Protein AF-A0A9E0HBI6-F1 (afdb_monomer_lite)

pLDDT: mean 96.53, std 3.88, range [62.06, 98.81]

Sequence (136 aa):
MPAHAVRVLLLGGVANLVLSFALGWLLSMKRMKEPAARHHWLLVAHTVSLQEGLLLVALSWAIGFAALSSTTAAVGAWLLVVASLFQDASGIANWLTRTDDQFAARSPGWVLASVNAVLNTAGLAIVSYGVVRGLL

Foldseek 3Di:
DLVLLLCLLLVLLVVLLVQLVVLVVVVVVVCVVPVPDCQPLSVQLNVLSNVLSVVSNVLSVLLVLFQDDSVLSNLLSVLSSQLSVLQSVLSVQCSVVVPPDCVVVVGPSVVSNVSSVVSNVSSCVSSVNRSVVSVD

Secondary structure (DSSP, 8-state):
--HHHHHHHHHHHHHHHHHHHHHHHHHHHHHHH-TTS--HHHHHHHHHHHHHHHHHHHHHHHGGG----HHHHHHHHHHHHHHHHHHHHHHHHHHHTT-S-HHHHT-HHHHHHHHHHHHHHHHHHHHHHHHHHHH-

Structure (mmCIF, N/CA/C/O backbone):
data_AF-A0A9E0HBI6-F1
#
_entry.id   AF-A0A9E0HBI6-F1
#
loop_
_atom_site.group_PDB
_atom_site.id
_atom_site.type_symbol
_atom_site.label_atom_id
_atom_site.label_alt_id
_atom_site.label_comp_id
_atom_site.label_asym_id
_atom_site.label_entity_id
_atom_site.label_seq_id
_atom_site.pdbx_PDB_ins_code
_atom_site.Cartn_x
_atom_site.Cartn_y
_atom_site.Cartn_z
_atom_site.occupancy
_atom_site.B_iso_or_equiv
_atom_site.auth_seq_id
_atom_site.auth_comp_id
_atom_site.auth_asym_id
_atom_site.auth_atom_id
_atom_site.pdbx_PDB_model_num
ATOM 1 N N . MET A 1 1 ? -10.368 4.719 21.126 1.00 62.06 1 MET A N 1
ATOM 2 C CA . MET A 1 1 ? -9.556 4.568 19.897 1.00 62.06 1 MET A CA 1
ATOM 3 C C . MET A 1 1 ? -8.662 3.336 20.008 1.00 62.06 1 MET A C 1
ATOM 5 O O . MET A 1 1 ? -8.009 3.184 21.039 1.00 62.06 1 MET A O 1
ATOM 9 N N . PRO A 1 2 ? -8.614 2.458 18.992 1.00 83.56 2 PRO A N 1
ATOM 10 C CA . PRO A 1 2 ? -7.751 1.275 18.989 1.00 83.56 2 PRO A CA 1
ATOM 11 C C . PRO A 1 2 ? -6.280 1.677 18.769 1.00 83.56 2 PRO A C 1
ATOM 13 O O . PRO A 1 2 ? -5.785 1.695 17.645 1.00 83.56 2 PRO A O 1
ATOM 16 N N . ALA A 1 3 ? -5.571 2.012 19.854 1.00 90.19 3 ALA A N 1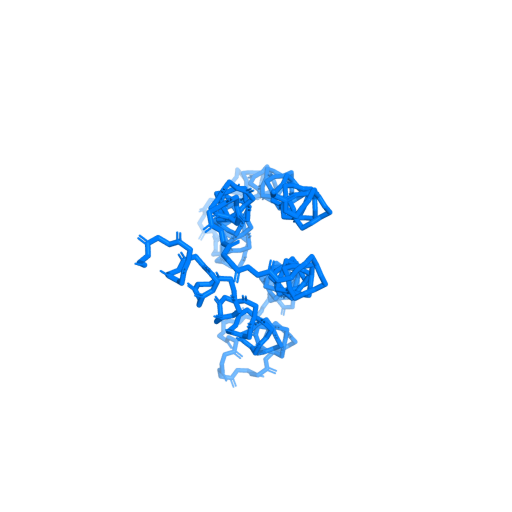
ATOM 17 C CA . ALA A 1 3 ? -4.228 2.612 19.820 1.00 90.19 3 ALA A CA 1
ATOM 18 C C . ALA A 1 3 ? -3.198 1.821 18.992 1.00 90.19 3 ALA A C 1
ATOM 20 O O . ALA A 1 3 ? -2.344 2.408 18.332 1.00 90.19 3 ALA A O 1
ATOM 21 N N . HIS A 1 4 ? -3.289 0.490 18.998 1.00 95.19 4 HIS A N 1
ATOM 22 C CA . HIS A 1 4 ? -2.422 -0.363 18.190 1.00 95.19 4 HIS A CA 1
ATOM 23 C C . HIS A 1 4 ? -2.662 -0.177 16.682 1.00 95.19 4 HIS A C 1
ATOM 25 O O . HIS A 1 4 ? -1.710 -0.002 15.929 1.00 95.19 4 HIS A O 1
ATOM 31 N N . ALA A 1 5 ? -3.923 -0.159 16.241 1.00 97.06 5 ALA A N 1
ATOM 32 C CA . ALA A 1 5 ? -4.272 -0.010 14.829 1.00 97.06 5 ALA A CA 1
ATOM 33 C C . ALA A 1 5 ? -3.816 1.348 14.265 1.00 97.06 5 ALA A C 1
ATOM 35 O O . ALA A 1 5 ? -3.270 1.408 13.167 1.00 97.06 5 ALA A O 1
ATOM 36 N N . VAL A 1 6 ? -3.945 2.416 15.065 1.00 97.94 6 VAL A N 1
ATOM 37 C CA . VAL A 1 6 ? -3.422 3.753 14.732 1.00 97.94 6 VAL A CA 1
ATOM 38 C C . VAL A 1 6 ? -1.913 3.708 14.492 1.00 97.94 6 VAL A C 1
ATOM 40 O O . VAL A 1 6 ? -1.442 4.207 13.475 1.00 97.94 6 VAL A O 1
ATOM 43 N N . ARG A 1 7 ? -1.148 3.080 15.396 1.00 97.94 7 ARG A N 1
ATOM 44 C CA . ARG A 1 7 ? 0.314 2.968 15.259 1.00 97.94 7 ARG A CA 1
ATOM 45 C C . ARG A 1 7 ? 0.714 2.178 14.018 1.00 97.94 7 ARG A C 1
ATOM 47 O O . ARG A 1 7 ? 1.628 2.603 13.325 1.00 97.94 7 ARG A O 1
ATOM 54 N N . VAL A 1 8 ? 0.033 1.067 13.732 1.00 98.38 8 VAL A N 1
ATOM 55 C CA . VAL A 1 8 ? 0.300 0.244 12.541 1.00 98.38 8 VAL A CA 1
ATOM 56 C C . VAL A 1 8 ? 0.097 1.061 11.266 1.00 98.38 8 VAL A C 1
ATOM 58 O O . VAL A 1 8 ? 1.014 1.149 10.455 1.00 98.38 8 VAL A O 1
ATOM 61 N N . LEU A 1 9 ? -1.058 1.717 11.125 1.00 98.56 9 LEU A N 1
ATOM 62 C CA . LEU A 1 9 ? -1.373 2.548 9.960 1.00 98.56 9 LEU A CA 1
ATOM 63 C C . LEU A 1 9 ? -0.405 3.725 9.815 1.00 98.56 9 LEU A C 1
ATOM 65 O O . LEU A 1 9 ? 0.113 3.964 8.729 1.00 98.56 9 LEU A O 1
ATOM 69 N N . LEU A 1 10 ? -0.110 4.429 10.911 1.00 98.50 10 LEU A N 1
ATOM 70 C CA . LEU A 1 10 ? 0.790 5.578 10.888 1.00 98.50 10 LEU A CA 1
ATOM 71 C C . LEU A 1 10 ? 2.220 5.172 10.510 1.00 98.50 10 LEU A C 1
ATOM 73 O O . LEU A 1 10 ? 2.826 5.805 9.650 1.00 98.50 10 LEU A O 1
ATOM 77 N N . LEU A 1 11 ? 2.755 4.109 11.117 1.00 98.50 11 LEU A N 1
ATOM 78 C CA . LEU A 1 11 ? 4.099 3.616 10.806 1.00 98.50 11 LEU A CA 1
ATOM 79 C C . LEU A 1 11 ? 4.186 3.082 9.374 1.00 98.50 11 LEU A C 1
ATOM 81 O O . LEU A 1 11 ? 5.147 3.395 8.676 1.00 98.50 11 LEU A O 1
ATOM 85 N N . GLY A 1 12 ? 3.179 2.330 8.921 1.00 98.56 12 GLY A N 1
ATOM 86 C CA . GLY A 1 12 ? 3.098 1.855 7.539 1.00 98.56 12 GLY A CA 1
ATOM 87 C C . GLY A 1 12 ? 3.027 3.008 6.538 1.00 98.56 12 GLY A C 1
ATOM 88 O O . GLY A 1 12 ? 3.743 3.005 5.538 1.00 98.56 12 GLY A O 1
ATOM 89 N N . GLY A 1 13 ? 2.234 4.037 6.840 1.00 98.69 13 GLY A N 1
ATOM 90 C CA . GLY A 1 13 ? 2.129 5.239 6.020 1.00 98.69 13 GLY A CA 1
ATOM 91 C C . GLY A 1 13 ? 3.440 6.022 5.943 1.00 98.69 13 GLY A C 1
ATOM 92 O O . GLY A 1 13 ? 3.900 6.354 4.855 1.00 98.69 13 GLY A O 1
ATOM 93 N N . VAL A 1 14 ? 4.111 6.248 7.076 1.00 98.75 14 VAL A N 1
ATOM 94 C CA . VAL A 1 14 ? 5.427 6.910 7.103 1.00 98.75 14 VAL A CA 1
ATOM 95 C C . VAL A 1 14 ? 6.477 6.099 6.339 1.00 98.75 14 VAL A C 1
ATOM 97 O O . VAL A 1 14 ? 7.253 6.680 5.583 1.00 98.75 14 VAL A O 1
ATOM 100 N N . ALA A 1 15 ? 6.488 4.770 6.478 1.00 98.69 15 ALA A N 1
ATOM 101 C CA . ALA A 1 15 ? 7.406 3.908 5.735 1.00 98.69 15 ALA A CA 1
ATOM 102 C C . ALA A 1 15 ? 7.203 4.021 4.212 1.00 98.69 15 ALA A C 1
ATOM 104 O O . ALA A 1 15 ? 8.179 4.176 3.478 1.00 98.69 15 ALA A O 1
ATOM 105 N N . ASN A 1 16 ? 5.949 4.034 3.752 1.00 98.75 16 ASN A N 1
ATOM 106 C CA . ASN A 1 16 ? 5.586 4.280 2.353 1.00 98.75 16 ASN A CA 1
ATOM 107 C C . ASN A 1 16 ? 6.079 5.653 1.859 1.00 98.75 16 ASN A C 1
ATOM 109 O O . ASN A 1 16 ? 6.657 5.756 0.781 1.00 98.75 16 ASN A O 1
ATOM 113 N N . LEU A 1 17 ? 5.917 6.714 2.659 1.00 98.75 17 LEU A N 1
ATOM 114 C CA . LEU A 1 17 ? 6.390 8.057 2.298 1.00 98.75 17 LEU A CA 1
ATOM 115 C C . LEU A 1 17 ? 7.920 8.120 2.178 1.00 98.75 17 LEU A C 1
ATOM 117 O O . LEU A 1 17 ? 8.443 8.727 1.242 1.00 98.75 17 LEU A O 1
ATOM 121 N N . VAL A 1 18 ? 8.645 7.465 3.091 1.00 98.81 18 VAL A N 1
ATOM 122 C CA . VAL A 1 18 ? 10.110 7.342 3.021 1.00 98.81 18 VAL A CA 1
ATOM 123 C C . VAL A 1 18 ? 10.528 6.579 1.763 1.00 98.81 18 VAL A C 1
ATOM 125 O O . VAL A 1 18 ? 11.435 7.019 1.052 1.00 98.81 18 VAL A O 1
ATOM 128 N N . LEU A 1 19 ? 9.850 5.473 1.449 1.00 98.56 19 LEU A N 1
ATOM 129 C CA . LEU A 1 19 ? 10.097 4.719 0.224 1.00 98.56 19 LEU A CA 1
ATOM 130 C C . LEU A 1 19 ? 9.828 5.575 -1.018 1.00 98.56 19 LEU A C 1
ATOM 132 O O . LEU A 1 19 ? 10.668 5.629 -1.916 1.00 98.56 19 LEU A O 1
ATOM 136 N N . SER A 1 20 ? 8.704 6.289 -1.055 1.00 98.56 20 SER A N 1
ATOM 137 C CA . SER A 1 20 ? 8.351 7.166 -2.167 1.00 98.56 20 SER A CA 1
ATOM 138 C C . SER A 1 20 ? 9.400 8.247 -2.390 1.00 98.56 20 SER A C 1
ATOM 140 O O . SER A 1 20 ? 9.799 8.486 -3.531 1.00 98.56 20 SER A O 1
ATOM 142 N N . PHE A 1 21 ? 9.910 8.857 -1.317 1.00 98.56 21 PHE A N 1
ATOM 143 C CA . PHE A 1 21 ? 10.995 9.829 -1.401 1.00 98.56 21 PHE A CA 1
ATOM 144 C C . PHE A 1 21 ? 12.256 9.213 -2.025 1.00 98.56 21 PHE A C 1
ATOM 146 O O . PHE A 1 21 ? 12.832 9.787 -2.952 1.00 98.56 21 PHE A O 1
ATOM 153 N N . ALA A 1 22 ? 12.650 8.014 -1.586 1.00 98.62 22 ALA A N 1
ATOM 154 C CA . ALA A 1 22 ? 13.799 7.303 -2.143 1.00 98.62 22 ALA A CA 1
ATOM 155 C C . ALA A 1 22 ? 13.609 6.956 -3.634 1.00 98.62 22 ALA A C 1
ATOM 157 O O . ALA A 1 22 ? 14.514 7.170 -4.445 1.00 98.62 22 ALA A O 1
ATOM 158 N N . LEU A 1 23 ? 12.424 6.474 -4.019 1.00 98.31 23 LEU A N 1
ATOM 159 C CA . LEU A 1 23 ? 12.083 6.172 -5.412 1.00 98.31 23 LEU A CA 1
ATOM 160 C C . 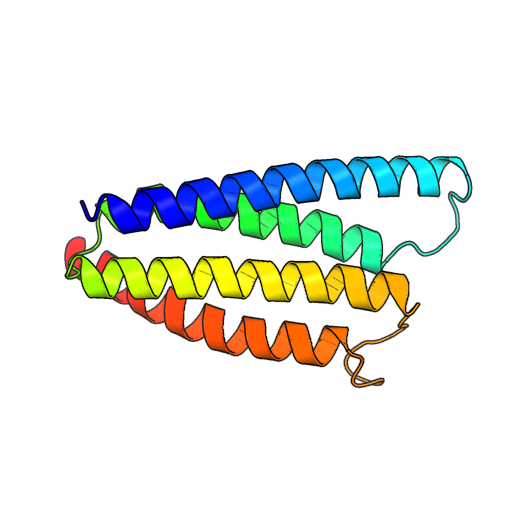LEU A 1 23 ? 12.029 7.437 -6.278 1.00 98.31 23 LEU A C 1
ATOM 162 O O . LEU A 1 23 ? 12.499 7.418 -7.414 1.00 98.31 23 LEU A O 1
ATOM 166 N N . GLY A 1 24 ? 11.520 8.547 -5.742 1.00 98.06 24 GLY A N 1
ATOM 167 C CA . GLY A 1 24 ? 11.487 9.845 -6.415 1.00 98.06 24 GLY A CA 1
ATOM 168 C C . GLY A 1 24 ? 12.890 10.396 -6.664 1.00 98.06 24 GLY A C 1
ATOM 169 O O . GLY A 1 24 ? 13.195 10.857 -7.767 1.00 98.06 24 GLY A O 1
ATOM 170 N N . TRP A 1 25 ? 13.783 10.267 -5.681 1.00 98.19 25 TRP A N 1
ATOM 171 C CA . TRP A 1 25 ? 15.198 10.597 -5.841 1.00 98.19 25 TRP A CA 1
ATOM 172 C C . TRP A 1 25 ? 15.854 9.748 -6.938 1.00 98.19 25 TRP A C 1
ATOM 174 O O . TRP A 1 25 ? 16.500 10.277 -7.846 1.00 98.19 25 TRP A O 1
ATOM 184 N N . LEU A 1 26 ? 15.636 8.431 -6.911 1.00 97.62 26 LEU A N 1
ATOM 185 C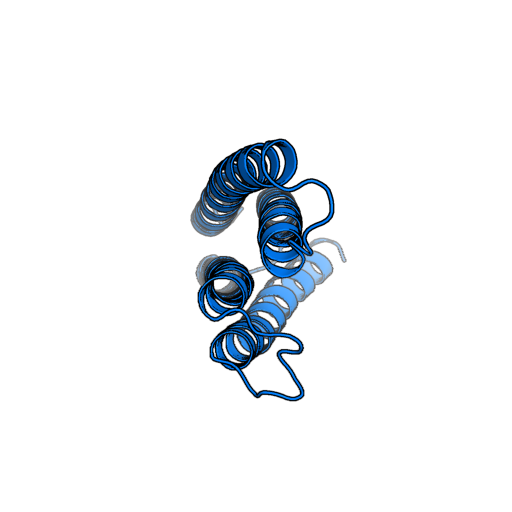 CA . LEU A 1 26 ? 16.147 7.505 -7.923 1.00 97.62 26 LEU A CA 1
ATOM 186 C C . LEU A 1 26 ? 15.618 7.822 -9.329 1.00 97.62 26 LEU A C 1
ATOM 188 O O . LEU A 1 26 ? 16.390 7.834 -10.292 1.00 97.62 26 LEU A O 1
ATOM 192 N N . LEU A 1 27 ? 14.325 8.121 -9.447 1.00 96.88 27 LEU A N 1
ATOM 193 C CA . LEU A 1 27 ? 13.691 8.539 -10.692 1.00 96.88 27 LEU A CA 1
ATOM 194 C C . LEU A 1 27 ? 14.316 9.830 -11.225 1.00 96.88 27 LEU A C 1
ATOM 196 O O . LEU A 1 27 ? 14.629 9.907 -12.412 1.00 96.88 27 LEU A O 1
ATOM 200 N N . SER A 1 28 ? 14.548 10.816 -10.356 1.00 96.69 28 SER A N 1
ATOM 201 C CA . SER A 1 28 ? 15.205 12.073 -10.718 1.00 96.69 28 SER A CA 1
ATOM 202 C C . SER A 1 28 ? 16.607 11.827 -11.284 1.00 96.69 28 SER A C 1
ATOM 204 O O . SER A 1 28 ? 16.906 12.245 -12.405 1.00 96.69 28 SER A O 1
ATOM 206 N N . MET A 1 29 ? 17.432 11.034 -10.589 1.00 97.00 29 MET A N 1
ATOM 207 C CA . MET A 1 29 ? 18.773 10.670 -11.066 1.00 97.00 29 MET A CA 1
ATOM 208 C C . MET A 1 29 ? 18.745 9.968 -12.431 1.00 97.00 29 MET A C 1
ATOM 210 O O . MET A 1 29 ? 19.594 10.232 -13.283 1.00 97.00 29 MET A O 1
ATOM 214 N N . LYS A 1 30 ? 17.781 9.067 -12.658 1.00 95.00 30 LYS A N 1
ATOM 215 C CA . LYS A 1 30 ? 17.619 8.364 -13.939 1.00 95.00 30 LYS A CA 1
ATOM 216 C C . LYS A 1 30 ? 17.197 9.311 -15.059 1.00 95.00 30 LYS A C 1
ATOM 218 O O . LYS A 1 30 ? 17.780 9.258 -16.139 1.00 95.00 30 LYS A O 1
ATOM 223 N N . ARG A 1 31 ? 16.259 10.222 -14.797 1.00 95.25 31 ARG A N 1
ATOM 224 C CA . ARG A 1 31 ? 15.796 11.215 -15.778 1.00 95.25 31 ARG A CA 1
ATOM 225 C C . ARG A 1 31 ? 16.853 12.255 -16.131 1.00 95.25 31 ARG A C 1
ATOM 227 O O . ARG A 1 31 ? 16.866 12.703 -17.269 1.00 95.25 31 ARG A O 1
ATOM 234 N N . MET A 1 32 ? 17.746 12.613 -15.208 1.00 96.06 32 MET A N 1
ATOM 235 C CA . MET A 1 32 ? 18.877 13.497 -15.519 1.00 96.06 32 MET A CA 1
ATOM 236 C C . MET A 1 32 ? 19.855 12.868 -16.519 1.00 96.06 32 MET A C 1
ATOM 238 O O . MET A 1 32 ? 20.450 13.584 -17.317 1.00 96.06 32 MET A O 1
ATOM 242 N N . LYS A 1 33 ? 20.025 11.540 -16.479 1.00 94.50 33 LYS A N 1
ATOM 243 C CA . LYS A 1 33 ? 20.916 10.807 -17.393 1.00 94.50 33 LYS A CA 1
ATOM 244 C C . LYS A 1 33 ? 20.238 10.462 -18.716 1.00 94.50 33 LYS A C 1
ATOM 246 O O . LYS A 1 33 ? 20.852 10.578 -19.768 1.00 94.50 33 LYS A O 1
ATOM 251 N N . GLU A 1 34 ? 18.976 10.044 -18.658 1.00 93.62 34 GLU A N 1
ATOM 252 C CA . GLU A 1 34 ? 18.210 9.565 -19.811 1.00 93.62 34 GLU A CA 1
ATOM 253 C C . GLU A 1 34 ? 16.807 10.206 -19.828 1.00 93.62 34 GLU A C 1
ATOM 255 O O . GLU A 1 34 ? 15.820 9.556 -19.456 1.00 93.62 34 GLU A O 1
ATOM 260 N N . PRO A 1 35 ? 16.681 11.481 -20.250 1.00 88.50 35 PRO A N 1
ATOM 261 C CA . PRO A 1 35 ? 15.416 12.218 -20.168 1.00 88.50 35 PRO A CA 1
ATOM 262 C C . PRO A 1 35 ? 14.298 11.636 -21.040 1.00 88.50 35 PRO A C 1
ATOM 264 O O . PRO A 1 35 ? 13.127 11.735 -20.680 1.00 88.50 35 PRO A O 1
ATOM 267 N N . ALA A 1 36 ? 14.660 11.038 -22.180 1.00 89.69 36 ALA A N 1
ATOM 268 C CA . ALA A 1 36 ? 13.727 10.471 -23.155 1.00 89.69 36 ALA A CA 1
ATOM 269 C C . ALA A 1 36 ? 13.371 8.994 -22.891 1.00 89.69 36 ALA A C 1
ATOM 271 O O . ALA A 1 36 ? 12.477 8.454 -23.544 1.00 89.69 36 ALA A O 1
ATOM 272 N N . ALA A 1 37 ? 14.057 8.324 -21.956 1.00 89.00 37 ALA A N 1
ATOM 273 C CA . ALA A 1 37 ? 13.777 6.928 -21.643 1.00 89.00 37 ALA A CA 1
ATOM 274 C C . ALA A 1 37 ? 12.452 6.779 -20.876 1.00 89.00 37 ALA A C 1
ATOM 276 O O . ALA A 1 37 ? 12.071 7.615 -20.051 1.00 89.00 37 ALA A O 1
ATOM 277 N N . ARG A 1 38 ? 11.738 5.680 -21.140 1.00 88.00 38 ARG A N 1
ATOM 278 C CA . ARG A 1 38 ? 10.468 5.364 -20.478 1.00 88.00 38 ARG A CA 1
ATOM 279 C C . ARG A 1 38 ? 10.729 4.762 -19.096 1.00 88.00 38 ARG A C 1
ATOM 281 O O . ARG A 1 38 ? 10.921 3.561 -18.960 1.00 88.00 38 ARG A O 1
ATOM 288 N N . HIS A 1 39 ? 10.668 5.591 -18.057 1.00 91.81 39 HIS A N 1
ATOM 289 C CA . HIS A 1 39 ? 10.795 5.163 -16.652 1.00 91.81 39 HIS A CA 1
ATOM 290 C C . HIS A 1 39 ? 9.439 4.814 -16.015 1.00 91.81 39 HIS A C 1
ATOM 292 O O . HIS A 1 39 ? 9.206 5.121 -14.848 1.00 91.81 39 HIS A O 1
ATOM 298 N N . HIS A 1 40 ? 8.523 4.217 -16.788 1.00 94.38 40 HIS A N 1
ATOM 299 C CA . HIS A 1 40 ? 7.114 4.051 -16.409 1.00 94.38 40 HIS A CA 1
ATOM 300 C C . HIS A 1 40 ? 6.938 3.365 -15.048 1.00 94.38 40 HIS A C 1
ATOM 302 O O . HIS A 1 40 ? 6.354 3.957 -14.148 1.00 94.38 40 HIS A O 1
ATOM 308 N N . TRP A 1 41 ? 7.498 2.168 -14.859 1.00 95.69 41 TRP A N 1
ATOM 309 C CA . TRP A 1 41 ? 7.319 1.417 -13.611 1.00 95.69 41 TRP A CA 1
ATOM 310 C C . TRP A 1 41 ? 7.968 2.064 -12.391 1.00 95.69 41 TRP A C 1
ATOM 312 O O . TRP A 1 41 ? 7.436 1.956 -11.291 1.00 95.69 41 TRP A O 1
ATOM 322 N N . LEU A 1 42 ? 9.073 2.787 -12.579 1.00 95.88 42 LEU A N 1
ATOM 323 C CA . LEU A 1 42 ? 9.695 3.538 -11.491 1.00 95.88 42 LEU A CA 1
ATOM 324 C C . LEU A 1 42 ? 8.835 4.744 -11.086 1.00 95.88 42 LEU A C 1
ATOM 326 O O . LEU A 1 42 ? 8.698 5.029 -9.898 1.00 95.88 42 LEU A O 1
ATOM 330 N N . LEU A 1 43 ? 8.218 5.420 -12.063 1.00 96.62 43 LEU A N 1
ATOM 331 C CA . LEU A 1 43 ? 7.233 6.468 -11.804 1.00 96.62 43 LEU A CA 1
ATOM 332 C C . LEU A 1 43 ? 6.003 5.902 -11.088 1.00 96.62 43 LEU A C 1
ATOM 334 O O . LEU A 1 43 ? 5.601 6.471 -10.080 1.00 96.62 43 LEU A O 1
ATOM 338 N N . VAL A 1 44 ? 5.461 4.771 -11.554 1.00 96.62 44 VAL A N 1
ATOM 339 C CA . VAL A 1 44 ? 4.331 4.081 -10.911 1.00 96.62 44 VAL A CA 1
ATOM 340 C C . VAL A 1 44 ? 4.669 3.739 -9.461 1.00 96.62 44 VAL A C 1
ATOM 342 O O . VAL A 1 44 ? 3.925 4.132 -8.569 1.00 96.62 44 VAL A O 1
ATOM 345 N N . ALA A 1 45 ? 5.811 3.093 -9.205 1.00 97.50 45 ALA A N 1
ATOM 346 C CA . ALA A 1 45 ? 6.241 2.736 -7.854 1.00 97.50 45 ALA A CA 1
ATOM 347 C C . ALA A 1 45 ? 6.365 3.968 -6.939 1.00 97.50 45 ALA A C 1
ATOM 349 O O . ALA A 1 45 ? 5.889 3.950 -5.806 1.00 97.50 45 ALA A O 1
ATOM 350 N N . HIS A 1 46 ? 6.944 5.066 -7.437 1.00 98.25 46 HIS A N 1
ATOM 351 C CA . HIS A 1 46 ? 7.030 6.326 -6.695 1.00 98.25 46 HIS A CA 1
ATOM 352 C C . HIS A 1 46 ? 5.646 6.912 -6.373 1.00 98.25 46 HIS A C 1
ATOM 354 O O . HIS A 1 46 ? 5.379 7.275 -5.227 1.00 98.25 46 HIS A O 1
ATOM 360 N N . THR A 1 47 ? 4.758 7.008 -7.365 1.00 98.19 47 THR A N 1
ATOM 361 C CA . THR A 1 47 ? 3.439 7.631 -7.182 1.00 98.19 47 THR A CA 1
ATOM 362 C C . THR A 1 47 ? 2.519 6.796 -6.307 1.00 98.19 47 THR A C 1
ATOM 364 O O . THR A 1 47 ? 1.765 7.350 -5.515 1.00 98.19 47 THR A O 1
ATOM 367 N N . VAL A 1 48 ? 2.591 5.472 -6.430 1.00 97.75 48 VAL A N 1
ATOM 368 C CA . VAL A 1 48 ? 1.731 4.558 -5.684 1.00 97.75 48 VAL A CA 1
ATOM 369 C C . VAL A 1 48 ? 2.154 4.505 -4.219 1.00 97.75 48 VAL A C 1
ATOM 371 O O . VAL A 1 48 ? 1.306 4.737 -3.368 1.00 97.75 48 VAL A O 1
ATOM 374 N N . SER A 1 49 ? 3.451 4.364 -3.919 1.00 98.44 49 SER A N 1
ATOM 375 C CA . SER A 1 49 ? 3.952 4.470 -2.535 1.00 98.44 49 SER A CA 1
ATOM 376 C C . SER A 1 49 ? 3.619 5.824 -1.893 1.00 98.44 49 SER A C 1
ATOM 378 O O . SER A 1 49 ? 3.297 5.895 -0.710 1.00 98.44 49 SER A O 1
ATOM 380 N N . LEU A 1 50 ? 3.625 6.922 -2.664 1.00 98.62 50 LEU A N 1
ATOM 381 C CA . LEU A 1 50 ? 3.191 8.231 -2.158 1.00 98.62 50 LEU A CA 1
ATOM 382 C C . LEU A 1 50 ? 1.709 8.216 -1.766 1.00 98.62 50 LEU A C 1
ATOM 384 O O . LEU A 1 50 ? 1.347 8.666 -0.679 1.00 98.62 50 LEU A O 1
ATOM 388 N N . GLN A 1 51 ? 0.856 7.722 -2.664 1.00 98.50 51 GLN A N 1
ATOM 389 C CA . GLN A 1 51 ? -0.591 7.672 -2.472 1.00 98.50 51 GLN A CA 1
ATOM 390 C C . GLN A 1 51 ? -0.969 6.743 -1.317 1.00 98.50 51 GLN A C 1
ATOM 392 O O . GLN A 1 51 ? -1.698 7.170 -0.425 1.00 98.50 51 GLN A O 1
ATOM 397 N N . GLU A 1 52 ? -0.431 5.525 -1.286 1.00 98.06 52 GLU A N 1
ATOM 398 C CA . GLU A 1 52 ? -0.637 4.562 -0.199 1.00 98.06 52 GLU A CA 1
ATOM 399 C C . GLU A 1 52 ? -0.132 5.123 1.134 1.00 98.06 52 GLU A C 1
ATOM 401 O O . GLU A 1 52 ? -0.831 5.058 2.144 1.00 98.06 52 GLU A O 1
ATOM 406 N N . GLY A 1 53 ? 1.031 5.781 1.143 1.00 98.44 53 GLY A N 1
ATOM 407 C CA . GLY A 1 53 ? 1.557 6.443 2.334 1.00 98.44 53 GLY A CA 1
ATOM 408 C C . GLY A 1 53 ? 0.597 7.477 2.914 1.00 98.44 53 GLY A C 1
ATOM 409 O O . GLY A 1 53 ? 0.283 7.439 4.106 1.00 98.44 53 GLY A O 1
ATOM 410 N N . LEU A 1 54 ? 0.073 8.367 2.070 1.00 98.56 54 LEU A N 1
ATOM 411 C CA . LEU A 1 54 ? -0.911 9.369 2.482 1.00 98.56 54 LEU A CA 1
ATOM 412 C C . LEU A 1 54 ? -2.234 8.733 2.933 1.00 98.56 54 LEU A C 1
AT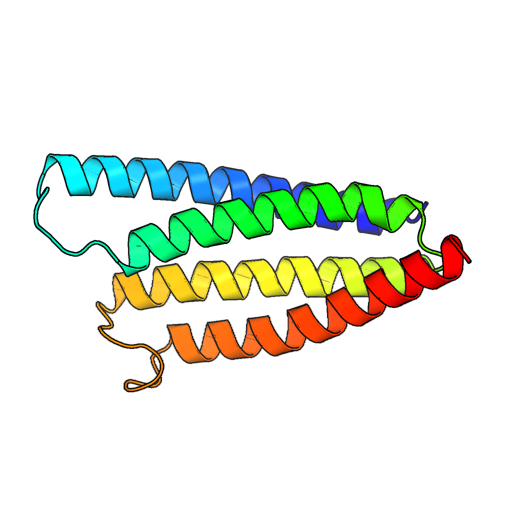OM 414 O O . LEU A 1 54 ? -2.800 9.160 3.941 1.00 98.56 54 LEU A O 1
ATOM 418 N N . LEU A 1 55 ? -2.710 7.704 2.227 1.00 98.25 55 LEU A N 1
ATOM 419 C CA . LEU A 1 55 ? -3.940 6.988 2.565 1.00 98.25 55 LEU A CA 1
ATOM 420 C C . LEU A 1 55 ? -3.836 6.301 3.928 1.00 98.25 55 LEU A C 1
ATOM 422 O O . LEU A 1 55 ? -4.731 6.458 4.755 1.00 98.25 55 LEU A O 1
ATOM 426 N N . LEU A 1 56 ? -2.739 5.599 4.210 1.00 98.69 56 LEU A N 1
ATOM 427 C CA . LEU A 1 56 ? -2.524 4.931 5.495 1.00 98.69 56 LEU A CA 1
ATOM 428 C C . LEU A 1 56 ? -2.435 5.935 6.651 1.00 98.69 56 LEU A C 1
ATOM 430 O O . LEU A 1 56 ? -3.042 5.716 7.702 1.00 98.69 56 LEU A O 1
ATOM 434 N N . VAL A 1 57 ? -1.756 7.073 6.458 1.00 98.56 57 VAL A N 1
ATOM 435 C CA . VAL A 1 57 ? -1.734 8.155 7.457 1.00 98.56 57 VAL A CA 1
ATOM 436 C C . VAL A 1 57 ? -3.146 8.700 7.694 1.00 98.56 57 VAL A C 1
ATOM 438 O O . VAL A 1 57 ? -3.563 8.821 8.847 1.00 98.56 57 VAL A O 1
ATOM 441 N N . ALA A 1 58 ? -3.918 8.967 6.641 1.00 98.25 58 ALA A N 1
ATOM 442 C CA . ALA A 1 58 ? -5.299 9.433 6.770 1.00 98.25 58 ALA A CA 1
ATOM 443 C C . ALA A 1 58 ? -6.198 8.403 7.481 1.00 98.25 58 ALA A C 1
ATOM 445 O O . ALA A 1 58 ? -6.981 8.754 8.366 1.00 98.25 58 ALA A O 1
ATOM 446 N N . LEU A 1 59 ? -6.043 7.116 7.164 1.00 98.00 59 LEU A N 1
ATOM 447 C CA . LEU A 1 59 ? -6.776 6.024 7.804 1.00 98.00 59 LEU A CA 1
ATOM 448 C C . LEU A 1 59 ? -6.410 5.871 9.283 1.00 98.00 59 LEU A C 1
ATOM 450 O O . LEU A 1 59 ? -7.276 5.521 10.084 1.00 98.00 59 LEU A O 1
ATOM 454 N N . SER A 1 60 ? -5.171 6.192 9.676 1.00 97.69 60 SER A N 1
ATOM 455 C CA . SER A 1 60 ? -4.765 6.215 11.089 1.00 97.69 60 SER A CA 1
ATOM 456 C C . SER A 1 60 ? -5.572 7.222 11.918 1.00 97.69 60 SER A C 1
ATOM 458 O O . SER A 1 60 ? -5.803 6.995 13.105 1.00 97.69 60 SER A O 1
ATOM 460 N N . TRP A 1 61 ? -6.051 8.297 11.287 1.00 96.62 61 TRP A N 1
ATOM 461 C CA . TRP A 1 61 ? -6.970 9.250 11.898 1.00 96.62 61 TRP A CA 1
ATOM 462 C C . TRP A 1 61 ? -8.423 8.768 11.808 1.00 96.62 61 TRP A C 1
ATOM 464 O O . TRP A 1 61 ? -9.123 8.727 12.821 1.00 96.62 61 TRP A O 1
ATOM 474 N N . ALA A 1 62 ? -8.863 8.322 10.626 1.00 96.06 62 ALA A N 1
ATOM 475 C CA . ALA A 1 62 ? -10.238 7.876 10.389 1.00 96.06 62 ALA A CA 1
ATOM 476 C C . ALA A 1 62 ? -10.656 6.697 11.287 1.00 96.06 62 ALA A C 1
ATOM 478 O O . ALA A 1 62 ? -11.779 6.663 11.789 1.00 96.06 62 ALA A O 1
ATOM 479 N N . ILE A 1 63 ? -9.744 5.760 11.570 1.00 96.19 63 ILE A N 1
ATOM 480 C CA . ILE A 1 63 ? -10.005 4.614 12.459 1.00 96.19 63 ILE A CA 1
ATOM 481 C C . ILE A 1 63 ? -10.332 5.041 13.898 1.00 96.19 63 ILE A C 1
ATOM 483 O O . ILE A 1 63 ? -10.868 4.256 14.681 1.00 96.19 63 ILE A O 1
ATOM 487 N N . GLY A 1 64 ? -10.044 6.295 14.250 1.00 93.69 64 GLY A N 1
ATOM 488 C CA . GLY A 1 64 ? -10.458 6.912 15.498 1.00 93.69 64 GLY A CA 1
ATOM 489 C C . GLY A 1 64 ? -11.972 6.993 15.685 1.00 93.69 64 GLY A C 1
ATOM 490 O O . GLY A 1 64 ? -12.437 6.922 16.822 1.00 93.69 64 GLY A O 1
ATOM 491 N N . PHE A 1 65 ? -12.716 7.079 14.582 1.00 95.19 65 PHE A N 1
ATOM 492 C CA . PHE A 1 65 ? -14.178 7.134 14.547 1.00 95.19 65 PHE A CA 1
ATOM 493 C C . PHE A 1 65 ? -14.824 5.752 14.400 1.00 95.19 65 PHE A C 1
ATOM 495 O O . PHE A 1 65 ? -16.043 5.648 14.380 1.00 95.19 65 PHE A O 1
ATOM 502 N N . ALA A 1 66 ? -14.037 4.681 14.275 1.00 96.19 66 ALA A N 1
ATOM 503 C CA . ALA A 1 66 ? -14.573 3.360 13.984 1.00 96.19 66 ALA A CA 1
ATOM 504 C C . ALA A 1 66 ? -15.152 2.661 15.228 1.00 96.19 66 ALA A C 1
ATOM 506 O O . ALA A 1 66 ? -14.460 2.470 16.231 1.00 96.19 66 ALA A O 1
ATOM 507 N N . ALA A 1 67 ? -16.388 2.166 15.1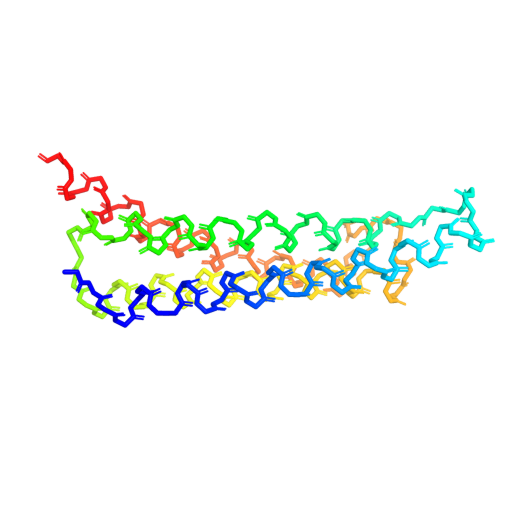24 1.00 96.50 67 ALA A N 1
ATOM 508 C CA . ALA A 1 67 ? -17.026 1.289 16.108 1.00 96.50 67 ALA A CA 1
ATOM 509 C C . ALA A 1 67 ? -16.608 -0.182 15.903 1.00 96.50 67 ALA A C 1
ATOM 511 O O . ALA A 1 67 ? -17.412 -1.050 15.542 1.00 96.50 67 ALA A O 1
ATOM 512 N N . LEU A 1 68 ? -15.320 -0.463 16.126 1.00 96.06 68 LEU A N 1
ATOM 513 C CA . LEU A 1 68 ? -14.708 -1.790 16.010 1.00 96.06 68 LEU A CA 1
ATOM 514 C C . LEU A 1 68 ? -14.088 -2.241 17.333 1.00 96.06 68 LEU A C 1
ATOM 516 O O . LEU A 1 68 ? -13.617 -1.431 18.130 1.00 96.06 68 LEU A O 1
ATOM 520 N N . SER A 1 69 ? -14.011 -3.559 17.530 1.00 96.62 69 SER A N 1
ATOM 521 C CA . SER A 1 69 ? -13.153 -4.116 18.578 1.00 96.62 69 SER A CA 1
ATOM 522 C C . SER A 1 69 ? -11.680 -3.794 18.288 1.00 96.62 69 SER A C 1
ATOM 524 O O . SER A 1 69 ? -11.280 -3.670 17.125 1.00 96.62 69 SER A O 1
ATOM 526 N N . SER A 1 70 ? -10.848 -3.714 19.330 1.00 95.62 70 SER A N 1
ATOM 527 C CA . SER A 1 70 ? -9.405 -3.472 19.177 1.00 95.62 70 SER A CA 1
ATOM 528 C C . SER A 1 70 ? -8.729 -4.494 18.259 1.00 95.62 70 SER A C 1
ATOM 530 O O . SER A 1 70 ? -7.876 -4.123 17.454 1.00 95.62 70 SER A O 1
ATOM 532 N N . THR A 1 71 ? -9.137 -5.764 18.338 1.00 96.88 71 THR A N 1
ATOM 533 C CA . THR A 1 71 ? -8.606 -6.848 17.501 1.00 96.88 71 THR A CA 1
ATOM 534 C C . THR A 1 71 ? -9.011 -6.676 16.042 1.00 96.88 71 THR A C 1
ATOM 536 O O . THR A 1 71 ? -8.158 -6.716 15.162 1.00 96.88 71 THR A O 1
ATOM 539 N N . THR A 1 72 ? -10.294 -6.425 15.768 1.00 97.69 72 THR A N 1
ATOM 540 C CA . THR A 1 72 ? -10.794 -6.240 14.396 1.00 97.69 72 THR A CA 1
ATOM 541 C C . THR A 1 72 ? -10.156 -5.020 13.731 1.00 97.69 72 THR A C 1
ATOM 543 O O . THR A 1 72 ? -9.732 -5.099 12.581 1.00 97.69 72 THR A O 1
ATOM 546 N N . ALA A 1 73 ? -10.017 -3.914 14.468 1.00 98.00 73 ALA A N 1
ATOM 547 C CA . ALA A 1 73 ? -9.318 -2.725 13.992 1.00 98.00 73 ALA A CA 1
ATOM 548 C C . ALA A 1 73 ? -7.841 -3.011 13.674 1.00 98.00 73 ALA A C 1
ATOM 550 O O . ALA A 1 73 ? -7.334 -2.563 12.648 1.00 98.00 73 ALA A O 1
ATOM 551 N N . ALA A 1 74 ? -7.152 -3.782 14.524 1.00 98.12 74 ALA A N 1
ATOM 552 C CA . ALA A 1 74 ? -5.764 -4.172 14.291 1.00 98.12 74 ALA A CA 1
ATOM 553 C C . ALA A 1 74 ? -5.607 -5.074 13.057 1.00 98.12 74 ALA A C 1
ATOM 555 O O . ALA A 1 74 ? -4.668 -4.879 12.291 1.00 98.12 74 ALA A O 1
ATOM 556 N N . VAL A 1 75 ? -6.526 -6.021 12.840 1.00 98.50 75 VAL A N 1
ATOM 557 C CA . VAL A 1 75 ? -6.540 -6.869 11.637 1.00 98.50 75 VAL A CA 1
ATOM 558 C C . VAL A 1 75 ? -6.733 -6.019 10.383 1.00 98.50 75 VAL A C 1
ATOM 560 O O . VAL A 1 75 ? -5.942 -6.142 9.454 1.00 98.50 75 VAL A O 1
ATOM 563 N N . GLY A 1 76 ? -7.717 -5.112 10.370 1.00 98.38 76 GLY A N 1
ATOM 564 C CA . GLY A 1 76 ? -7.938 -4.202 9.241 1.00 98.38 76 GLY A CA 1
ATOM 565 C C . GLY A 1 76 ? -6.706 -3.347 8.930 1.00 98.38 76 GLY A C 1
ATOM 566 O O . GLY A 1 76 ? -6.278 -3.277 7.782 1.00 98.38 76 GLY A O 1
ATOM 567 N N . ALA A 1 77 ? -6.080 -2.773 9.961 1.00 98.62 77 ALA A N 1
ATOM 568 C CA . ALA A 1 77 ? -4.849 -1.997 9.825 1.00 98.62 77 ALA A CA 1
ATOM 569 C C . ALA A 1 77 ? -3.689 -2.810 9.228 1.00 98.62 77 ALA A C 1
ATOM 571 O O . ALA A 1 77 ? -3.022 -2.342 8.308 1.00 98.62 77 ALA A O 1
ATOM 572 N N . TRP A 1 78 ? -3.453 -4.029 9.719 1.00 98.75 78 TRP A N 1
ATOM 573 C CA . TRP A 1 78 ? -2.392 -4.889 9.194 1.00 98.75 78 TRP A CA 1
ATOM 574 C C . TRP A 1 78 ? -2.652 -5.335 7.761 1.00 98.75 78 TRP A C 1
ATOM 576 O O . TRP A 1 78 ? -1.719 -5.334 6.964 1.00 98.75 78 TRP A O 1
ATOM 586 N N . LEU A 1 79 ? -3.896 -5.678 7.420 1.00 98.75 79 LEU A N 1
ATOM 587 C CA . LEU A 1 79 ? -4.261 -6.028 6.048 1.00 98.75 79 LEU A CA 1
ATOM 588 C C . LEU A 1 79 ? -3.902 -4.894 5.087 1.00 98.75 79 LEU A C 1
ATOM 590 O O . LEU A 1 79 ? -3.254 -5.156 4.083 1.00 98.75 79 LEU A O 1
ATOM 594 N N . LEU A 1 80 ? -4.236 -3.648 5.434 1.00 98.75 80 LEU A N 1
ATOM 595 C CA . LEU A 1 80 ? -3.935 -2.467 4.621 1.00 98.75 80 LEU A CA 1
ATOM 596 C C . LEU A 1 80 ? -2.426 -2.206 4.484 1.00 98.75 80 LEU A C 1
ATOM 598 O O . LEU A 1 80 ? -1.941 -1.981 3.381 1.00 98.75 80 LEU A O 1
ATOM 602 N N . VAL A 1 81 ? -1.662 -2.289 5.578 1.00 98.75 81 VAL A N 1
ATOM 603 C CA . VAL A 1 81 ? -0.200 -2.073 5.545 1.00 98.75 81 VAL A CA 1
ATOM 604 C C . VAL A 1 81 ? 0.527 -3.179 4.774 1.00 98.75 81 VAL A C 1
ATOM 606 O O . VAL A 1 81 ? 1.464 -2.915 4.022 1.00 98.75 81 VAL A O 1
ATOM 609 N N . VAL A 1 82 ? 0.113 -4.436 4.936 1.00 98.75 82 VAL A N 1
ATOM 610 C CA . VAL A 1 82 ? 0.691 -5.544 4.164 1.00 98.75 82 VAL A CA 1
ATOM 611 C C . VAL A 1 82 ? 0.295 -5.416 2.693 1.00 98.75 82 VAL A C 1
ATOM 613 O O . VAL A 1 82 ? 1.129 -5.645 1.821 1.00 98.75 82 VAL A O 1
ATOM 616 N N . ALA A 1 83 ? -0.935 -4.994 2.402 1.00 98.75 83 ALA A N 1
ATOM 617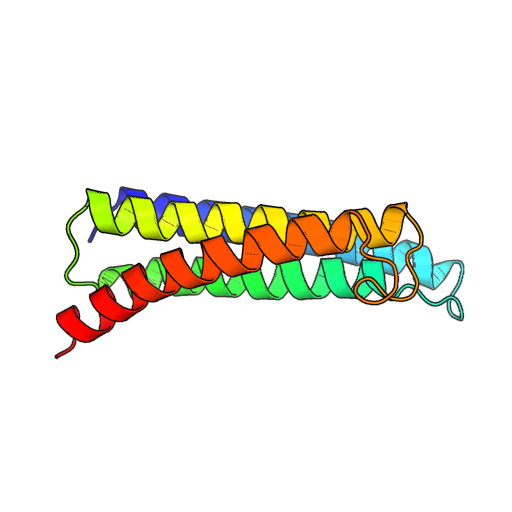 C CA . ALA A 1 83 ? -1.381 -4.733 1.041 1.00 98.75 83 ALA A CA 1
ATOM 618 C C . ALA A 1 83 ? -0.521 -3.654 0.357 1.00 98.75 83 ALA A C 1
ATOM 620 O O . ALA A 1 83 ? 0.008 -3.910 -0.727 1.00 98.75 83 ALA A O 1
ATOM 621 N N . SER A 1 84 ? -0.261 -2.520 1.026 1.00 98.62 84 SER A N 1
ATOM 622 C CA . SER A 1 84 ? 0.612 -1.470 0.478 1.00 98.62 84 SER A CA 1
ATOM 623 C C . SER A 1 84 ? 2.026 -1.982 0.195 1.00 98.62 84 SER A C 1
ATOM 625 O O . SER A 1 84 ? 2.599 -1.664 -0.840 1.00 98.62 84 SER A O 1
ATOM 627 N N . LEU A 1 85 ? 2.575 -2.848 1.059 1.00 98.38 85 LEU A N 1
ATOM 628 C CA . LEU A 1 85 ? 3.883 -3.467 0.820 1.00 98.38 85 LEU A CA 1
ATOM 629 C C . LEU A 1 85 ? 3.897 -4.292 -0.477 1.00 98.38 85 LEU A C 1
ATOM 631 O O . LEU A 1 85 ? 4.836 -4.192 -1.266 1.00 98.38 85 LEU A O 1
ATOM 635 N N . PHE A 1 86 ? 2.862 -5.103 -0.712 1.00 98.56 86 PHE A N 1
ATOM 636 C CA . PHE A 1 86 ? 2.727 -5.869 -1.954 1.00 98.56 86 PHE A CA 1
ATOM 637 C C . PHE A 1 86 ? 2.563 -4.959 -3.175 1.00 98.56 86 PHE A C 1
ATOM 639 O O . PHE A 1 86 ? 3.101 -5.256 -4.243 1.00 98.56 86 PHE A O 1
ATOM 646 N N . GLN A 1 87 ? 1.857 -3.844 -3.019 1.00 98.12 87 GLN A N 1
ATOM 647 C CA . GLN A 1 87 ? 1.664 -2.868 -4.080 1.00 98.12 87 GLN A CA 1
ATOM 648 C C . GLN A 1 87 ? 2.973 -2.160 -4.461 1.00 98.12 87 GLN A C 1
ATOM 650 O O . GLN A 1 87 ? 3.310 -2.067 -5.644 1.00 98.12 87 GLN A O 1
ATOM 655 N N . ASP A 1 88 ? 3.755 -1.726 -3.478 1.00 98.00 88 ASP A N 1
ATOM 656 C CA . ASP A 1 88 ? 5.064 -1.117 -3.709 1.00 98.00 88 ASP A CA 1
ATOM 657 C C . ASP A 1 88 ? 6.033 -2.110 -4.351 1.00 98.00 88 ASP A C 1
ATOM 659 O O . ASP A 1 88 ? 6.701 -1.810 -5.348 1.00 98.00 88 ASP A O 1
ATOM 663 N N . ALA A 1 89 ? 6.061 -3.335 -3.820 1.00 98.06 89 ALA A N 1
ATOM 664 C CA . ALA A 1 89 ? 6.866 -4.417 -4.361 1.00 98.06 89 ALA A CA 1
ATOM 665 C C . ALA A 1 89 ? 6.467 -4.755 -5.805 1.00 98.06 89 ALA A C 1
ATOM 667 O O . ALA A 1 89 ? 7.341 -5.081 -6.604 1.00 98.06 89 ALA A O 1
ATOM 668 N N . SER A 1 90 ? 5.186 -4.635 -6.171 1.00 98.12 90 SER A N 1
ATOM 669 C CA . SER A 1 90 ? 4.714 -4.831 -7.545 1.00 98.12 90 SER A CA 1
ATOM 670 C C . SER A 1 90 ? 5.366 -3.851 -8.521 1.00 98.12 90 SER A C 1
ATOM 672 O O . SER A 1 90 ? 5.974 -4.270 -9.513 1.00 98.12 90 SER A O 1
ATOM 674 N N . GLY A 1 91 ? 5.302 -2.550 -8.214 1.00 96.94 91 GLY A N 1
ATOM 675 C CA . GLY A 1 91 ? 5.898 -1.506 -9.048 1.00 96.94 91 GLY A CA 1
ATOM 676 C C . GLY A 1 91 ? 7.414 -1.668 -9.180 1.00 96.94 91 GLY A C 1
ATOM 677 O O . GLY A 1 91 ? 7.957 -1.599 -10.285 1.00 96.94 91 GLY A O 1
ATOM 678 N N . ILE A 1 92 ? 8.093 -1.963 -8.067 1.00 97.81 92 ILE A N 1
ATOM 679 C CA . ILE A 1 92 ? 9.541 -2.204 -8.042 1.00 97.81 92 ILE A CA 1
ATOM 680 C C . ILE A 1 92 ? 9.901 -3.461 -8.840 1.00 97.81 92 ILE A C 1
ATOM 682 O O . ILE A 1 92 ? 10.831 -3.420 -9.644 1.00 97.81 92 ILE A O 1
ATOM 686 N N . ALA A 1 93 ? 9.169 -4.562 -8.665 1.00 97.81 93 ALA A N 1
ATOM 687 C CA . ALA A 1 93 ? 9.419 -5.806 -9.385 1.00 97.81 93 ALA A CA 1
ATOM 688 C C . ALA A 1 93 ? 9.302 -5.595 -10.895 1.00 97.81 93 ALA A C 1
ATOM 690 O O . ALA A 1 93 ? 10.226 -5.947 -11.622 1.00 97.81 93 ALA A O 1
ATOM 691 N N . ASN A 1 94 ? 8.230 -4.948 -11.361 1.00 97.75 94 ASN A N 1
ATOM 692 C CA . ASN A 1 94 ? 8.049 -4.659 -12.784 1.00 97.75 94 ASN A CA 1
ATOM 693 C C . ASN A 1 94 ? 9.135 -3.741 -13.351 1.00 97.75 94 ASN A C 1
ATOM 695 O O . ASN A 1 94 ? 9.555 -3.917 -14.496 1.00 97.75 94 ASN A O 1
ATOM 699 N N . TRP A 1 95 ? 9.617 -2.783 -12.556 1.00 96.44 95 TRP A N 1
ATOM 700 C CA . TRP A 1 95 ? 10.749 -1.949 -12.941 1.00 96.44 95 TRP A CA 1
ATOM 701 C C . TRP A 1 95 ? 12.038 -2.771 -13.088 1.00 96.44 95 TRP A C 1
ATOM 703 O O . TRP A 1 95 ? 12.724 -2.652 -14.105 1.00 96.44 95 TRP A O 1
ATOM 713 N N . LEU A 1 96 ? 12.346 -3.635 -12.118 1.00 96.25 96 LEU A N 1
ATOM 714 C CA . LEU A 1 96 ? 13.541 -4.483 -12.135 1.00 96.25 96 LEU A CA 1
ATOM 715 C C . LEU A 1 96 ? 13.512 -5.509 -13.274 1.00 96.25 96 LEU A C 1
ATOM 717 O O . LEU A 1 96 ? 14.540 -5.743 -13.909 1.00 96.25 96 LEU A O 1
ATOM 721 N N . THR A 1 97 ? 12.346 -6.084 -13.571 1.00 95.75 97 THR A N 1
ATOM 722 C CA . THR A 1 97 ? 12.172 -7.060 -14.657 1.00 95.75 97 THR A CA 1
ATOM 723 C C . THR A 1 97 ? 11.966 -6.419 -16.024 1.00 95.75 97 THR A C 1
ATOM 725 O O . THR A 1 97 ? 11.865 -7.147 -17.008 1.00 95.75 97 THR A O 1
ATOM 728 N N . ARG A 1 98 ? 11.919 -5.080 -16.109 1.00 94.19 98 ARG A N 1
ATOM 729 C CA . ARG A 1 98 ? 11.637 -4.327 -17.344 1.00 94.19 98 ARG A CA 1
ATOM 730 C C . ARG A 1 98 ? 10.369 -4.821 -18.044 1.00 94.19 98 ARG A C 1
ATOM 732 O O . ARG A 1 98 ? 10.345 -4.989 -19.258 1.00 94.19 98 ARG A O 1
ATOM 739 N N . THR A 1 99 ? 9.332 -5.089 -17.259 1.00 94.50 99 THR A N 1
ATOM 740 C CA . THR A 1 99 ? 8.031 -5.500 -17.788 1.00 94.50 99 THR A CA 1
ATOM 741 C C . THR A 1 99 ? 7.467 -4.368 -18.643 1.00 94.50 99 THR A C 1
ATOM 743 O O . THR A 1 99 ? 7.480 -3.224 -18.204 1.00 94.50 99 THR A O 1
ATOM 746 N N . ASP A 1 100 ? 6.939 -4.653 -19.830 1.00 91.81 100 ASP A N 1
ATOM 747 C CA . ASP A 1 100 ? 6.204 -3.639 -20.597 1.00 91.81 100 ASP A CA 1
ATOM 748 C C . ASP A 1 100 ? 4.785 -3.491 -20.042 1.00 91.81 100 ASP A C 1
ATOM 750 O O . ASP A 1 100 ? 4.452 -2.480 -19.425 1.00 91.81 100 ASP A O 1
ATOM 754 N N . ASP A 1 101 ? 3.982 -4.550 -20.171 1.00 93.44 101 ASP A N 1
ATOM 755 C CA . ASP A 1 101 ? 2.626 -4.634 -19.635 1.00 93.44 101 ASP A CA 1
ATOM 756 C C . ASP A 1 101 ? 2.511 -5.815 -18.663 1.00 93.44 101 ASP A C 1
ATOM 758 O O . ASP A 1 101 ? 2.762 -6.971 -19.017 1.00 93.44 101 ASP A O 1
ATOM 762 N N . GLN A 1 102 ? 2.141 -5.527 -17.413 1.00 93.94 102 GLN A N 1
ATOM 763 C CA . GLN A 1 102 ? 2.077 -6.552 -16.369 1.00 93.94 102 GLN A CA 1
ATOM 764 C C . GLN A 1 102 ? 0.926 -7.545 -16.558 1.00 93.94 102 GLN A C 1
ATOM 766 O O . GLN A 1 102 ? 1.038 -8.689 -16.120 1.00 93.94 102 GLN A O 1
ATOM 771 N N . PHE A 1 103 ? -0.172 -7.134 -17.196 1.00 92.94 103 PHE A N 1
ATOM 772 C CA . PHE A 1 103 ? -1.358 -7.965 -17.386 1.00 92.94 103 PHE A CA 1
ATOM 773 C C . PHE A 1 103 ? -1.161 -8.937 -18.544 1.00 92.94 103 PHE A C 1
ATOM 775 O O . PHE A 1 103 ? -1.485 -10.117 -18.413 1.00 92.94 103 PHE A O 1
ATOM 782 N N . ALA A 1 104 ? -0.571 -8.467 -19.643 1.00 94.50 104 ALA A N 1
ATOM 783 C CA . ALA A 1 104 ? -0.204 -9.304 -20.775 1.00 94.50 104 ALA A CA 1
ATOM 784 C C . ALA A 1 104 ? 0.869 -10.328 -20.381 1.00 94.50 104 ALA A C 1
ATOM 786 O O . ALA A 1 104 ? 0.748 -11.507 -20.707 1.00 94.50 104 ALA A O 1
ATOM 787 N N . ALA A 1 105 ? 1.894 -9.894 -19.641 1.00 92.06 105 ALA A N 1
ATOM 788 C CA . ALA A 1 105 ? 3.019 -10.748 -19.267 1.00 92.06 105 ALA A CA 1
ATOM 789 C C . ALA A 1 105 ? 2.757 -11.639 -18.042 1.00 92.06 105 ALA A C 1
ATOM 791 O O . ALA A 1 105 ? 3.535 -12.559 -17.798 1.00 92.06 105 ALA A O 1
ATOM 792 N N . ARG A 1 106 ? 1.713 -11.359 -17.244 1.00 94.50 106 ARG A N 1
ATOM 793 C CA . ARG A 1 106 ? 1.499 -11.958 -15.909 1.00 94.50 106 ARG A CA 1
ATOM 794 C C . ARG A 1 106 ? 2.782 -11.941 -15.071 1.00 94.50 106 ARG A C 1
ATOM 796 O O . ARG A 1 106 ? 3.207 -12.954 -14.519 1.00 94.50 106 ARG A O 1
ATOM 803 N N . SER A 1 107 ? 3.426 -10.778 -15.039 1.00 95.12 107 SER A N 1
ATOM 804 C CA . SER A 1 107 ? 4.734 -10.587 -14.414 1.00 95.12 107 SER A CA 1
ATOM 805 C C . SER A 1 107 ? 4.712 -10.889 -12.904 1.00 95.12 107 SER A C 1
ATOM 807 O O . SER A 1 107 ? 3.643 -10.926 -12.286 1.00 95.12 107 SER A O 1
ATOM 809 N N . PRO A 1 108 ? 5.879 -11.019 -12.244 1.00 95.94 108 PRO A N 1
ATOM 810 C CA . PRO A 1 108 ? 5.932 -11.082 -10.784 1.00 95.94 108 PRO A CA 1
ATOM 811 C C . PRO A 1 108 ? 5.198 -9.908 -10.120 1.00 95.94 108 PRO A C 1
ATOM 813 O O . PRO A 1 108 ? 4.492 -10.099 -9.133 1.00 95.94 108 PRO A O 1
ATOM 816 N N . GLY A 1 109 ? 5.288 -8.708 -10.708 1.00 96.94 109 GLY A N 1
ATOM 817 C CA . GLY A 1 109 ? 4.541 -7.544 -10.240 1.00 96.94 109 GLY A CA 1
ATOM 818 C C . GLY A 1 109 ? 3.023 -7.727 -10.318 1.00 96.94 109 GLY A C 1
ATOM 819 O O . GLY A 1 109 ? 2.322 -7.329 -9.390 1.00 96.94 109 GLY A O 1
ATOM 820 N N . TRP A 1 110 ? 2.498 -8.400 -11.344 1.00 97.75 110 TRP A N 1
ATOM 821 C CA . TRP A 1 110 ? 1.069 -8.720 -11.431 1.00 97.75 110 TRP A CA 1
ATOM 822 C C . TRP A 1 110 ? 0.601 -9.637 -10.292 1.00 97.75 110 TRP A C 1
ATOM 824 O O . TRP A 1 110 ? -0.464 -9.410 -9.711 1.00 97.75 110 TRP A O 1
ATOM 834 N N . VAL A 1 111 ? 1.407 -10.636 -9.916 1.00 97.81 111 VAL A N 1
ATOM 835 C CA . VAL A 1 111 ? 1.099 -11.518 -8.777 1.00 97.81 111 VAL A CA 1
ATOM 836 C C . VAL A 1 111 ? 1.052 -10.714 -7.478 1.00 97.81 111 VAL A C 1
ATOM 838 O O . VAL A 1 111 ? 0.085 -10.816 -6.726 1.00 97.81 111 VAL A O 1
ATOM 841 N N . LEU A 1 112 ? 2.055 -9.864 -7.240 1.00 98.12 112 LEU A N 1
ATOM 842 C CA . LEU A 1 112 ? 2.116 -9.008 -6.051 1.00 98.12 112 LEU A CA 1
ATOM 843 C C . LEU A 1 112 ? 0.928 -8.030 -5.996 1.00 98.12 112 LEU A C 1
ATOM 845 O O . LEU A 1 112 ? 0.266 -7.931 -4.965 1.00 98.12 112 LEU A O 1
ATOM 849 N N . ALA A 1 113 ? 0.586 -7.390 -7.118 1.00 97.19 113 ALA A N 1
ATOM 850 C CA . ALA A 1 113 ? -0.577 -6.505 -7.220 1.00 97.19 113 ALA A CA 1
ATOM 851 C C . ALA A 1 113 ? -1.898 -7.244 -6.949 1.00 97.19 113 ALA A C 1
ATOM 853 O O . ALA A 1 113 ? -2.810 -6.687 -6.341 1.00 97.19 113 ALA A O 1
ATOM 854 N N . SER A 1 114 ? -1.999 -8.511 -7.356 1.00 98.00 114 SER A N 1
ATOM 855 C CA . SER A 1 114 ? -3.183 -9.335 -7.101 1.00 98.00 114 SER A CA 1
ATOM 856 C C . SER A 1 114 ? -3.339 -9.659 -5.614 1.00 98.00 114 SER A C 1
ATOM 858 O O . SER A 1 114 ? -4.444 -9.578 -5.079 1.00 98.00 114 SER A O 1
ATOM 860 N N . VAL A 1 115 ? -2.235 -9.970 -4.923 1.00 98.31 115 VAL A N 1
ATOM 861 C CA . VAL A 1 115 ? -2.240 -10.173 -3.464 1.00 98.31 115 VAL A CA 1
ATOM 862 C C . VAL A 1 115 ? -2.629 -8.882 -2.745 1.00 98.31 115 VAL A C 1
ATOM 864 O O . VAL A 1 115 ? -3.514 -8.917 -1.889 1.00 98.31 115 VAL A O 1
ATOM 867 N N . ASN A 1 116 ? -2.042 -7.744 -3.136 1.00 98.00 116 ASN A N 1
ATOM 868 C CA . ASN A 1 116 ? -2.454 -6.429 -2.643 1.00 98.00 116 ASN A CA 1
ATOM 869 C C . ASN A 1 116 ? -3.967 -6.231 -2.796 1.00 98.00 116 ASN A C 1
ATOM 871 O O . ASN A 1 116 ? -4.637 -5.947 -1.811 1.00 98.00 116 ASN A O 1
ATOM 875 N N . ALA A 1 117 ? -4.524 -6.432 -3.993 1.00 97.94 117 ALA A N 1
ATOM 876 C CA . ALA A 1 117 ? -5.939 -6.182 -4.254 1.00 97.94 117 ALA A CA 1
ATOM 877 C C . ALA A 1 117 ? -6.864 -6.947 -3.291 1.00 97.94 117 ALA A C 1
ATOM 879 O O . ALA A 1 117 ? -7.819 -6.372 -2.766 1.00 97.94 117 ALA A O 1
ATOM 880 N N . VAL A 1 118 ? -6.561 -8.217 -3.003 1.00 98.56 118 VAL A N 1
ATOM 881 C CA . VAL A 1 118 ? -7.337 -9.035 -2.057 1.00 98.56 118 VAL A CA 1
ATOM 882 C C . VAL A 1 118 ? -7.219 -8.498 -0.629 1.00 98.56 118 VAL A C 1
ATOM 884 O O . VAL A 1 118 ? -8.235 -8.282 0.037 1.00 98.56 118 VAL A O 1
ATOM 887 N N . LEU A 1 119 ? -5.992 -8.258 -0.159 1.00 98.62 119 LEU A N 1
ATOM 888 C CA . LEU A 1 119 ? -5.740 -7.789 1.206 1.00 98.62 119 LEU A CA 1
ATOM 889 C C . LEU A 1 119 ? -6.307 -6.386 1.439 1.00 98.62 119 LEU A C 1
ATOM 891 O O . LEU A 1 119 ? -6.965 -6.154 2.453 1.00 98.62 119 LEU A O 1
ATOM 895 N N . ASN A 1 120 ? -6.105 -5.479 0.483 1.00 98.19 120 ASN A N 1
ATOM 896 C CA . ASN A 1 120 ? -6.590 -4.106 0.540 1.00 98.19 120 ASN A CA 1
ATOM 897 C C . ASN A 1 120 ? -8.118 -4.078 0.584 1.00 98.19 120 ASN A C 1
ATOM 899 O O . ASN A 1 120 ? -8.699 -3.413 1.435 1.00 98.19 120 ASN A O 1
ATOM 903 N N . THR A 1 121 ? -8.781 -4.875 -0.262 1.00 98.50 121 THR A N 1
ATOM 904 C CA . THR A 1 121 ? -10.249 -4.981 -0.265 1.00 98.50 121 THR A CA 1
ATOM 905 C C . THR A 1 121 ? -10.774 -5.440 1.094 1.00 98.50 121 THR A C 1
ATOM 907 O O . THR A 1 121 ? -11.688 -4.824 1.643 1.00 98.50 121 THR A O 1
ATOM 910 N N . ALA A 1 122 ? -10.182 -6.486 1.676 1.00 98.50 122 ALA A N 1
ATOM 911 C CA . ALA A 1 122 ? -10.592 -6.993 2.983 1.00 98.50 122 ALA A CA 1
ATOM 912 C C . ALA A 1 122 ? -10.338 -5.975 4.111 1.00 98.50 122 ALA A C 1
ATOM 914 O O . ALA A 1 122 ? -11.220 -5.726 4.936 1.00 98.50 122 ALA A O 1
ATOM 915 N N . GLY A 1 123 ? -9.152 -5.363 4.139 1.00 98.38 123 GLY A N 1
ATOM 916 C CA . GLY A 1 123 ? -8.779 -4.366 5.142 1.00 98.38 123 GLY A CA 1
ATOM 917 C C . GLY A 1 123 ? -9.649 -3.112 5.072 1.00 98.38 123 GLY A C 1
ATOM 918 O O . GLY A 1 123 ? -10.154 -2.651 6.099 1.00 98.38 123 GLY A O 1
ATOM 919 N N . LEU A 1 124 ? -9.895 -2.607 3.862 1.00 98.00 124 LEU A N 1
ATOM 920 C CA . LEU A 1 124 ? -10.731 -1.436 3.633 1.00 98.00 124 LEU A CA 1
ATOM 921 C C . LEU A 1 124 ? -12.186 -1.721 4.003 1.00 98.00 124 LEU A C 1
ATOM 923 O O . LEU A 1 124 ? -12.788 -0.920 4.706 1.00 98.00 124 LEU A O 1
ATOM 927 N N . ALA A 1 125 ? -12.730 -2.885 3.636 1.00 98.50 125 ALA A N 1
ATOM 928 C CA . ALA A 1 125 ? -14.082 -3.275 4.029 1.00 98.50 125 ALA A CA 1
ATOM 929 C C . ALA A 1 125 ? -14.263 -3.269 5.557 1.00 98.50 125 ALA A C 1
ATOM 931 O O . ALA A 1 125 ? -15.249 -2.724 6.055 1.00 98.50 125 ALA A O 1
ATOM 932 N N . ILE A 1 126 ? -13.293 -3.806 6.308 1.00 98.31 126 ILE A N 1
ATOM 933 C CA . ILE A 1 126 ? -13.312 -3.795 7.778 1.00 98.31 126 ILE A CA 1
ATOM 934 C C . ILE A 1 126 ? -13.318 -2.362 8.320 1.00 98.31 126 ILE A C 1
ATOM 936 O O . ILE A 1 126 ? -14.166 -2.018 9.149 1.00 98.31 126 ILE A O 1
ATOM 940 N N . VAL A 1 127 ? -12.367 -1.533 7.879 1.00 97.44 127 VAL A N 1
ATOM 941 C CA . VAL A 1 127 ? -12.203 -0.172 8.408 1.00 97.44 127 VAL A CA 1
ATOM 942 C C . VAL A 1 127 ? -13.388 0.706 8.018 1.00 97.44 127 VAL A C 1
ATOM 944 O O . VAL A 1 127 ? -13.961 1.355 8.890 1.00 97.44 127 VAL A O 1
ATOM 947 N N . SER A 1 128 ? -13.814 0.683 6.755 1.00 97.44 128 SER A N 1
ATOM 948 C CA . SER A 1 128 ? -14.957 1.456 6.264 1.00 97.44 128 SER A CA 1
ATOM 949 C C . SER A 1 128 ? -16.254 1.067 6.966 1.00 97.44 128 SER A C 1
ATOM 951 O O . SER A 1 128 ? -16.972 1.954 7.420 1.00 97.44 128 SER A O 1
ATOM 953 N N . TYR A 1 129 ? -16.535 -0.231 7.135 1.00 98.00 129 TYR A N 1
ATOM 954 C CA . TYR A 1 129 ? -17.691 -0.686 7.914 1.00 98.00 129 TYR A CA 1
ATOM 955 C C . TYR A 1 129 ? -17.646 -0.149 9.349 1.00 98.00 129 TYR A C 1
ATOM 957 O O . TYR A 1 129 ? -18.634 0.380 9.856 1.00 98.00 129 TYR A O 1
ATOM 965 N N . GLY A 1 130 ? -16.477 -0.241 9.987 1.00 97.25 130 GLY A N 1
ATOM 966 C CA . GLY A 1 130 ? -16.252 0.280 11.327 1.00 97.25 130 GLY A CA 1
ATOM 967 C C . GLY A 1 130 ? -16.522 1.775 11.447 1.00 97.25 130 GLY A C 1
ATOM 968 O O . GLY A 1 130 ? -17.209 2.193 12.376 1.00 97.25 130 GLY A O 1
ATOM 969 N N . VAL A 1 131 ? -15.987 2.570 10.519 1.00 97.19 131 VAL A N 1
ATOM 970 C CA . VAL A 1 131 ? -16.162 4.029 10.477 1.00 97.19 131 VAL A CA 1
ATOM 971 C C . VAL A 1 131 ? -17.626 4.393 10.259 1.00 97.19 131 VAL A C 1
ATOM 973 O O . VAL A 1 131 ? -18.168 5.171 11.035 1.00 97.19 131 VAL A O 1
ATOM 976 N N . VAL A 1 132 ? -18.292 3.794 9.268 1.00 97.75 132 VAL A N 1
ATOM 977 C CA . VAL A 1 132 ? -19.715 4.053 8.991 1.00 97.75 132 VAL A CA 1
ATOM 978 C C . VAL A 1 132 ? -20.568 3.745 10.219 1.00 97.75 132 VAL A C 1
ATOM 980 O O . VAL A 1 132 ? -21.374 4.574 10.623 1.00 97.75 132 VAL A O 1
ATOM 983 N N . ARG A 1 133 ? -20.338 2.600 10.870 1.00 97.12 133 ARG A N 1
ATOM 984 C CA . ARG A 1 133 ? -21.058 2.211 12.089 1.00 97.12 133 ARG A CA 1
ATOM 985 C C . ARG A 1 133 ? -20.775 3.119 13.291 1.00 97.12 133 ARG A C 1
ATOM 987 O O . ARG A 1 133 ? -21.571 3.153 14.215 1.00 97.12 133 ARG A O 1
ATOM 994 N N . GLY A 1 134 ? -19.614 3.766 13.348 1.00 96.06 134 GLY A N 1
ATOM 995 C CA . GLY A 1 134 ? -19.284 4.670 14.451 1.00 96.06 134 GLY A CA 1
ATOM 996 C C . GLY A 1 134 ? -19.813 6.090 14.266 1.00 96.06 134 GLY A C 1
ATOM 997 O O . GLY A 1 134 ? -19.903 6.825 15.245 1.00 96.06 134 GLY A O 1
ATOM 998 N N . LEU A 1 135 ? -20.148 6.472 13.030 1.00 94.94 135 LEU A N 1
ATOM 999 C CA . LEU A 1 135 ? -20.671 7.797 12.686 1.00 94.94 135 LEU A CA 1
ATOM 1000 C C . LEU A 1 135 ? -22.200 7.841 12.560 1.00 94.94 135 LEU A C 1
ATOM 1002 O O . LEU A 1 135 ? -22.771 8.919 12.715 1.00 94.94 135 LEU A O 1
ATOM 1006 N N . LEU A 1 136 ? -22.833 6.708 12.244 1.00 94.00 136 LEU A N 1
ATOM 1007 C CA . LEU A 1 136 ? -24.288 6.538 12.160 1.00 94.00 136 LEU A CA 1
ATOM 1008 C C . LEU A 1 136 ? -24.838 5.917 13.446 1.00 94.00 136 LEU A C 1
ATOM 1010 O O . LEU A 1 136 ? -25.908 6.381 13.893 1.00 94.00 136 LEU A O 1
#

Radius of gyration: 16.47 Å; chains: 1; bounding box: 45×26×43 Å